Protein AF-X1TRR9-F1 (afdb_monomer_lite)

Secondary structure (DSSP, 8-state):
-EEEEEETTEEEEE-SS-EEE-SPPPGGGS----

Organism: NCBI:txid412755

Foldseek 3Di:
DDWDDQDDPWIWDDDPVDIDIPPDDDCVVVGDSD

Radius of gyration: 10.08 Å; chains: 1; bounding box: 17×13×29 Å

InterPro domains:
  IPR036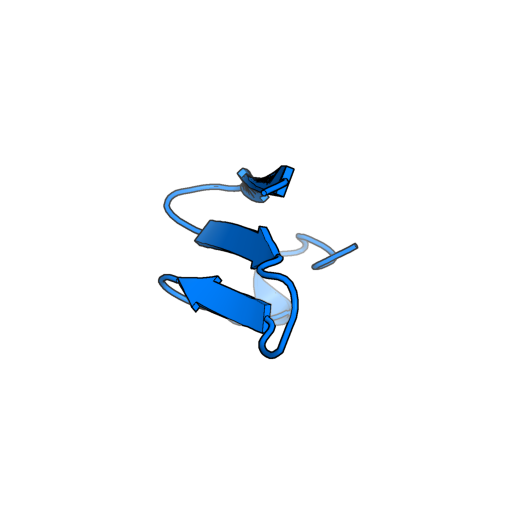866 Ribonuclease Z/Hydroxyacylglutathione hydrolase-like [G3DSA:3.60.15.10] (1-34)

Sequence (34 aa):
MDITWLGHSCFRIRGSHATIVTDPYSPSLGYSLG

Structure (mmCIF, N/CA/C/O backbone):
data_AF-X1TRR9-F1
#
_entry.id   AF-X1TRR9-F1
#
loop_
_atom_site.group_PDB
_atom_site.id
_atom_site.type_symbol
_atom_site.label_atom_id
_atom_site.label_alt_id
_atom_site.label_comp_id
_atom_site.label_asym_id
_atom_site.label_entity_id
_atom_site.label_seq_id
_atom_site.pdbx_PDB_ins_code
_atom_site.Cartn_x
_atom_site.Cartn_y
_atom_site.Cartn_z
_atom_site.occupancy
_atom_site.B_is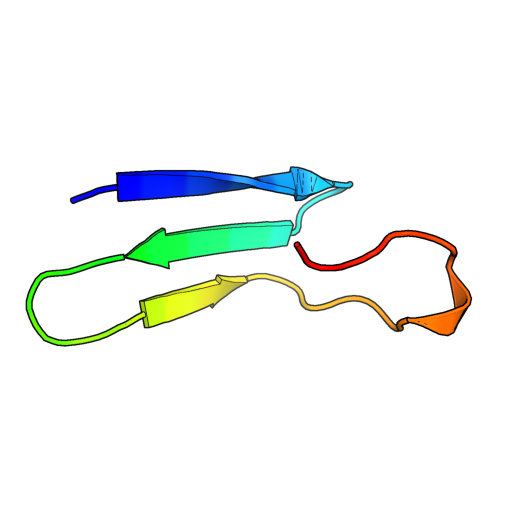o_or_equiv
_atom_site.auth_seq_id
_atom_site.auth_comp_id
_atom_site.auth_asym_id
_atom_site.auth_atom_id
_ato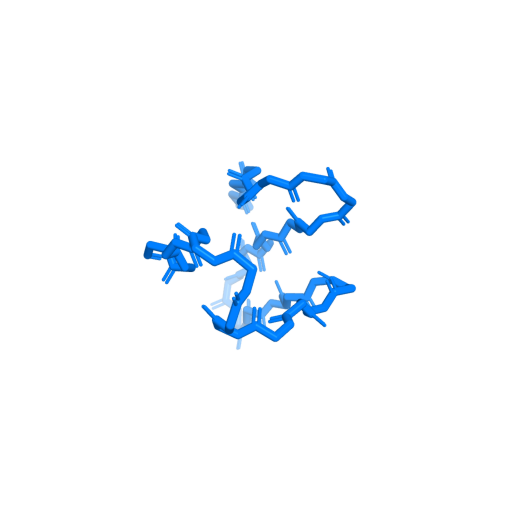m_site.pdbx_PDB_model_num
ATOM 1 N N . MET A 1 1 ? -5.293 3.479 11.950 1.00 88.56 1 MET A N 1
ATOM 2 C CA . MET A 1 1 ? -5.557 3.957 10.580 1.00 88.56 1 MET A CA 1
ATOM 3 C C . MET A 1 1 ? -4.206 4.204 9.946 1.00 88.56 1 MET A C 1
ATOM 5 O O . MET A 1 1 ? -3.422 4.922 10.549 1.00 88.56 1 MET A O 1
ATOM 9 N N . ASP A 1 2 ? -3.926 3.549 8.824 1.00 96.44 2 ASP A N 1
ATOM 10 C CA . ASP A 1 2 ? -2.652 3.627 8.094 1.00 96.44 2 ASP A CA 1
ATOM 11 C C . ASP A 1 2 ? -2.929 3.926 6.615 1.00 96.44 2 ASP A C 1
ATOM 13 O O . ASP A 1 2 ? -3.892 3.392 6.057 1.00 96.44 2 ASP A O 1
ATOM 17 N N . ILE A 1 3 ? -2.132 4.806 6.007 1.00 96.00 3 ILE A N 1
ATOM 18 C CA . ILE A 1 3 ? -2.295 5.236 4.614 1.00 96.00 3 ILE A CA 1
ATOM 19 C C . ILE A 1 3 ? -0.954 5.085 3.902 1.00 96.00 3 ILE A C 1
ATOM 21 O O . ILE A 1 3 ? 0.023 5.741 4.252 1.00 96.00 3 ILE A O 1
ATOM 25 N N . THR A 1 4 ? -0.926 4.249 2.868 1.00 94.88 4 THR A N 1
ATOM 26 C CA . THR A 1 4 ? 0.232 4.055 1.991 1.00 94.88 4 THR A CA 1
ATOM 27 C C . THR A 1 4 ? -0.066 4.625 0.607 1.00 94.88 4 THR A C 1
ATOM 29 O O . THR A 1 4 ? -1.085 4.281 0.007 1.00 94.88 4 THR A O 1
ATOM 32 N N . TRP A 1 5 ? 0.827 5.455 0.068 1.00 92.56 5 TRP A N 1
ATOM 33 C CA . TRP A 1 5 ? 0.781 5.849 -1.342 1.00 92.56 5 TRP A CA 1
ATOM 34 C C . TRP A 1 5 ? 1.415 4.761 -2.209 1.00 92.56 5 TRP A C 1
ATOM 36 O O . TRP A 1 5 ? 2.521 4.309 -1.915 1.00 92.56 5 TRP A O 1
ATOM 46 N N . LEU A 1 6 ? 0.715 4.340 -3.263 1.00 90.88 6 LEU A N 1
ATOM 47 C CA . LEU A 1 6 ? 1.156 3.269 -4.161 1.00 90.88 6 LEU A CA 1
ATOM 48 C C . LEU A 1 6 ? 1.570 3.784 -5.548 1.00 90.88 6 LEU A C 1
ATOM 50 O O . LEU A 1 6 ? 1.867 2.981 -6.424 1.00 90.88 6 LEU A O 1
ATOM 54 N N . GLY A 1 7 ? 1.593 5.099 -5.773 1.00 87.50 7 GLY A N 1
ATOM 55 C CA . GLY A 1 7 ? 1.865 5.693 -7.085 1.00 87.50 7 GLY A CA 1
ATOM 56 C C . GLY A 1 7 ? 0.621 6.323 -7.715 1.00 87.50 7 GLY A C 1
ATOM 57 O O . GLY A 1 7 ? -0.503 5.888 -7.470 1.00 87.50 7 GLY A O 1
ATOM 58 N N . HIS A 1 8 ? 0.816 7.356 -8.543 1.00 88.19 8 HIS A N 1
ATOM 59 C CA . HIS A 1 8 ? -0.272 8.137 -9.155 1.00 88.19 8 HIS A CA 1
ATOM 60 C C . HIS A 1 8 ? -1.327 8.577 -8.116 1.00 88.19 8 HIS A C 1
ATOM 62 O O . HIS A 1 8 ? -0.965 9.102 -7.062 1.00 88.19 8 HIS A O 1
ATOM 68 N N . SER A 1 9 ? -2.609 8.344 -8.406 1.00 90.50 9 SER A N 1
ATOM 69 C CA . SER A 1 9 ? -3.749 8.581 -7.512 1.00 90.50 9 SER A CA 1
ATOM 70 C C . SER A 1 9 ? -4.128 7.348 -6.668 1.00 90.50 9 SER A C 1
ATOM 72 O O . SER A 1 9 ? -5.183 7.338 -6.037 1.00 90.50 9 SER A O 1
ATOM 74 N N . CYS A 1 10 ? -3.297 6.296 -6.643 1.0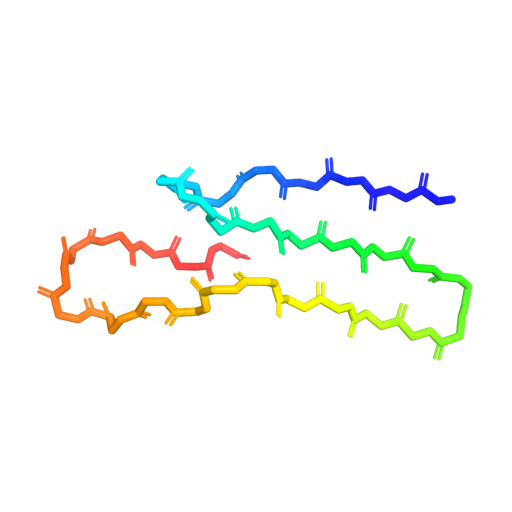0 93.12 10 CYS A N 1
ATOM 75 C CA . CYS A 1 10 ? -3.595 5.055 -5.929 1.00 93.12 10 CYS A CA 1
ATOM 76 C C . CYS A 1 10 ? -3.063 5.080 -4.491 1.00 93.12 10 CYS A C 1
ATOM 78 O O . CYS A 1 10 ? -1.867 5.270 -4.240 1.00 93.12 10 CYS A O 1
ATOM 80 N N . PHE A 1 11 ? -3.958 4.833 -3.538 1.00 94.81 11 PHE A N 1
ATOM 81 C CA . PHE A 1 11 ? -3.651 4.751 -2.115 1.00 94.81 11 PHE A CA 1
ATOM 82 C C . PHE A 1 11 ? -4.207 3.459 -1.535 1.00 94.81 11 PHE A C 1
ATOM 84 O O . PHE A 1 11 ? -5.309 3.028 -1.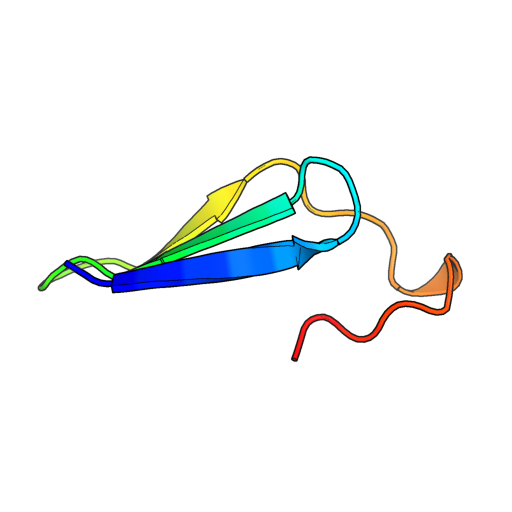876 1.00 94.81 11 PHE A O 1
ATOM 91 N N . ARG A 1 12 ? -3.471 2.877 -0.592 1.00 95.12 12 ARG A N 1
ATOM 92 C CA . ARG A 1 12 ? -3.971 1.822 0.286 1.00 95.12 12 ARG A CA 1
ATOM 93 C C . ARG A 1 12 ? -4.266 2.414 1.651 1.00 95.12 12 ARG A C 1
ATOM 95 O O . ARG A 1 12 ? -3.370 2.933 2.307 1.00 95.12 12 ARG A O 1
ATOM 102 N N . ILE A 1 13 ? -5.508 2.286 2.091 1.00 96.75 13 ILE A N 1
ATOM 103 C CA . ILE A 1 13 ? -5.970 2.759 3.393 1.00 96.75 13 ILE A CA 1
ATOM 104 C C . ILE A 1 13 ? -6.365 1.543 4.220 1.00 96.75 13 ILE A C 1
ATOM 106 O O . ILE A 1 13 ? -7.295 0.814 3.868 1.00 96.75 13 ILE A O 1
ATOM 110 N N . ARG A 1 14 ? -5.669 1.318 5.333 1.00 97.38 14 ARG A N 1
ATOM 111 C CA . ARG A 1 14 ? -5.946 0.222 6.264 1.00 97.38 14 ARG A CA 1
ATOM 112 C C . ARG A 1 14 ? -6.670 0.752 7.500 1.00 97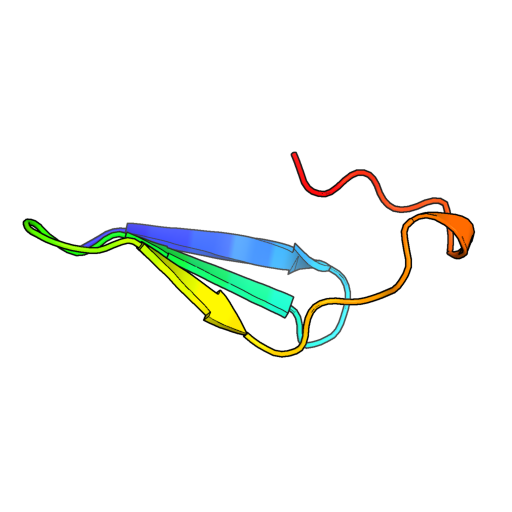.38 14 ARG A C 1
ATOM 114 O O . ARG A 1 14 ? -6.114 1.491 8.322 1.00 97.38 14 ARG A O 1
ATOM 121 N N . GLY A 1 15 ? -7.933 0.357 7.623 1.00 96.88 15 GLY A N 1
ATOM 122 C CA . GLY A 1 15 ? -8.732 0.479 8.837 1.00 96.88 15 GLY A CA 1
ATOM 123 C C . GLY A 1 15 ? -8.586 -0.755 9.730 1.00 96.88 15 GLY A C 1
ATOM 124 O O . GLY A 1 15 ? -7.871 -1.699 9.406 1.00 96.88 15 GLY A O 1
ATOM 125 N N . SER A 1 16 ? -9.281 -0.761 10.865 1.00 96.62 16 SER A N 1
ATOM 126 C CA . SER A 1 16 ? -9.282 -1.898 11.797 1.00 96.62 16 SER A CA 1
ATOM 127 C C . SER A 1 16 ? -9.991 -3.140 11.249 1.00 96.62 16 SER A C 1
ATOM 129 O O . SER A 1 16 ? -9.599 -4.252 11.577 1.00 96.62 16 SER A O 1
ATOM 131 N N . HIS A 1 17 ? -11.008 -2.957 10.403 1.00 97.06 17 HIS A N 1
ATOM 132 C CA . HIS A 1 17 ? -11.853 -4.048 9.898 1.00 97.06 17 HIS A CA 1
ATOM 133 C C . HIS A 1 17 ? -11.768 -4.246 8.382 1.00 97.06 17 HIS A C 1
ATOM 135 O O . HIS A 1 17 ? -12.257 -5.244 7.863 1.00 97.06 17 HIS A O 1
ATOM 141 N N . ALA A 1 18 ? -11.182 -3.291 7.659 1.00 96.69 18 ALA A N 1
ATOM 142 C CA . ALA A 1 18 ? -11.158 -3.303 6.205 1.00 96.69 18 ALA A CA 1
ATOM 143 C C . ALA A 1 18 ? -9.905 -2.620 5.659 1.00 96.69 18 ALA A C 1
ATOM 145 O O . ALA A 1 18 ? -9.315 -1.747 6.300 1.00 96.69 18 ALA A O 1
ATOM 146 N N . THR A 1 19 ? -9.534 -3.011 4.443 1.00 96.94 19 THR A N 1
ATOM 147 C CA . THR A 1 19 ? -8.518 -2.335 3.635 1.00 96.94 19 THR A CA 1
ATOM 148 C C . THR A 1 19 ? -9.170 -1.856 2.347 1.00 96.94 19 THR A C 1
ATOM 150 O O . THR A 1 19 ? -9.877 -2.622 1.697 1.00 96.94 19 THR A O 1
ATOM 153 N N . ILE A 1 20 ? -8.935 -0.597 1.995 1.00 96.19 20 ILE A N 1
ATOM 154 C CA . ILE A 1 20 ? -9.450 0.044 0.785 1.00 96.19 20 ILE A CA 1
ATOM 155 C C . ILE A 1 20 ? -8.261 0.365 -0.118 1.00 96.19 20 ILE A C 1
ATOM 157 O O . ILE A 1 20 ? -7.241 0.859 0.362 1.00 96.19 20 ILE A O 1
ATOM 161 N N . VAL A 1 21 ? -8.403 0.093 -1.414 1.00 95.00 21 VAL A N 1
ATOM 162 C CA . VAL A 1 21 ? -7.477 0.554 -2.454 1.00 95.00 21 VAL A CA 1
ATOM 163 C C . VAL A 1 21 ? -8.237 1.508 -3.364 1.00 95.00 21 VAL A C 1
ATOM 165 O O . VAL A 1 21 ? -9.299 1.150 -3.873 1.00 95.00 21 VAL A O 1
ATOM 168 N N . THR A 1 22 ? -7.721 2.722 -3.536 1.00 95.31 22 THR A N 1
ATOM 169 C CA . THR A 1 22 ? -8.321 3.742 -4.407 1.00 95.31 22 THR A CA 1
ATOM 170 C C . THR A 1 22 ? -7.673 3.711 -5.783 1.00 95.31 22 THR A C 1
ATOM 172 O O . THR A 1 22 ? -6.480 3.435 -5.880 1.00 95.31 22 THR A O 1
ATOM 175 N N . ASP A 1 23 ? -8.455 3.988 -6.829 1.00 92.56 23 ASP A N 1
ATOM 176 C CA . ASP A 1 23 ? -8.008 4.117 -8.224 1.00 92.56 23 ASP A CA 1
ATOM 177 C C . ASP A 1 23 ? -6.962 3.065 -8.650 1.00 92.56 23 ASP A C 1
ATOM 179 O O . ASP A 1 23 ? -5.839 3.420 -9.027 1.00 92.56 23 ASP A O 1
ATOM 183 N N . PRO A 1 24 ? -7.285 1.756 -8.550 1.00 89.56 24 PRO A N 1
ATOM 184 C CA . PRO A 1 24 ? -6.339 0.705 -8.891 1.00 89.56 24 PRO A CA 1
ATOM 185 C C . PRO A 1 24 ? -5.957 0.810 -10.367 1.00 89.56 24 PRO A C 1
ATOM 187 O O . PRO A 1 24 ? -6.812 0.851 -11.253 1.00 89.56 24 PRO A O 1
ATOM 190 N N . TYR A 1 25 ? -4.656 0.835 -10.632 1.00 85.81 25 TYR A N 1
ATOM 191 C CA . TYR A 1 25 ? -4.118 0.869 -11.983 1.00 85.81 25 TYR A CA 1
ATOM 192 C C . TYR A 1 25 ? -3.677 -0.527 -12.440 1.00 85.81 25 TYR A C 1
ATOM 194 O O . TYR A 1 25 ? -3.387 -1.413 -11.634 1.00 85.81 25 TYR A O 1
ATOM 202 N N . SER A 1 26 ? -3.631 -0.730 -13.760 1.00 83.00 26 SER A N 1
ATOM 203 C CA . SER A 1 26 ? -3.207 -2.006 -14.344 1.00 83.00 26 SER A CA 1
ATOM 204 C C . SER A 1 26 ? -1.735 -2.308 -14.012 1.00 83.00 26 SER A C 1
ATOM 206 O O . SER A 1 26 ? -0.894 -1.420 -14.175 1.00 83.00 26 SER A O 1
ATOM 208 N N . PRO A 1 27 ? -1.378 -3.562 -13.666 1.00 79.31 27 PRO A N 1
ATOM 209 C CA . PRO A 1 27 ? 0.014 -3.982 -13.467 1.00 79.31 27 PRO A CA 1
ATOM 210 C C . PRO A 1 27 ? 0.924 -3.735 -14.684 1.00 79.31 27 PRO A C 1
ATOM 212 O O . PRO A 1 27 ? 2.142 -3.640 -14.550 1.00 79.31 27 PRO A O 1
ATOM 215 N N . SER A 1 28 ? 0.346 -3.594 -15.882 1.00 82.62 28 SER A N 1
ATOM 216 C CA . SER A 1 28 ? 1.073 -3.306 -17.126 1.00 82.62 28 SER A CA 1
ATOM 217 C C . SER A 1 28 ? 1.772 -1.941 -17.151 1.00 82.62 28 SER A C 1
ATOM 219 O O . SER A 1 28 ? 2.595 -1.708 -18.030 1.00 82.62 28 SER A O 1
ATOM 221 N N . LEU A 1 29 ? 1.457 -1.037 -16.216 1.00 78.94 29 LEU A N 1
ATOM 222 C CA . LEU A 1 29 ? 2.119 0.266 -16.076 1.00 78.94 29 LEU A CA 1
ATOM 223 C C . LEU A 1 29 ? 3.532 0.173 -15.472 1.00 78.94 29 LEU A C 1
ATOM 225 O O . LEU A 1 29 ? 4.223 1.184 -15.399 1.00 78.94 29 LEU A O 1
ATOM 229 N N . GLY A 1 30 ? 3.973 -1.017 -15.048 1.00 72.62 30 GLY A N 1
ATOM 230 C CA . GLY A 1 30 ? 5.316 -1.231 -14.494 1.00 72.62 30 GLY A CA 1
ATOM 231 C C . GLY A 1 30 ? 5.466 -0.819 -13.028 1.00 72.62 30 GLY A C 1
ATOM 232 O O . GLY A 1 30 ? 6.557 -0.926 -12.472 1.00 72.62 30 GLY A O 1
ATOM 233 N N . TYR A 1 31 ? 4.379 -0.389 -12.385 1.00 68.75 31 TYR A N 1
ATOM 234 C CA . TYR A 1 31 ? 4.329 -0.181 -10.944 1.00 68.75 31 TYR A CA 1
ATOM 235 C C . TYR A 1 31 ? 3.848 -1.457 -10.247 1.00 68.75 31 TYR A C 1
ATOM 237 O O . TYR A 1 31 ? 2.780 -1.987 -10.562 1.00 68.75 31 TYR A O 1
ATOM 245 N N . SER A 1 32 ? 4.626 -1.939 -9.279 1.00 67.12 32 SER A N 1
ATOM 246 C CA . SER A 1 32 ? 4.191 -3.008 -8.381 1.00 67.12 32 SER A CA 1
ATOM 247 C C . SER A 1 32 ? 3.349 -2.406 -7.263 1.00 67.12 32 SER A C 1
ATOM 249 O O . SER A 1 32 ? 3.846 -1.598 -6.477 1.00 67.12 32 SER A O 1
ATOM 251 N N . LEU A 1 33 ? 2.083 -2.817 -7.175 1.00 67.25 33 LEU A N 1
ATOM 252 C CA . LEU A 1 33 ? 1.234 -2.561 -6.012 1.00 67.25 33 LEU A CA 1
ATOM 253 C C . LEU A 1 33 ? 1.806 -3.377 -4.841 1.00 67.25 33 LEU A C 1
ATOM 255 O O . LEU A 1 33 ? 1.484 -4.553 -4.695 1.00 67.25 33 LEU A O 1
ATOM 259 N N . GLY A 1 34 ? 2.742 -2.769 -4.108 1.00 61.59 34 GLY A N 1
ATOM 260 C CA . GLY A 1 34 ? 3.556 -3.410 -3.068 1.00 61.59 34 GLY A CA 1
ATOM 261 C C . GLY A 1 34 ? 2.784 -4.118 -1.962 1.00 61.59 34 GLY A C 1
ATOM 262 O O . GLY A 1 34 ? 1.723 -3.611 -1.516 1.00 61.59 34 GLY A O 1
#

pLDDT: mean 88.31, std 10.11, range [61.59, 97.38]